Protein AF-A0A819GTT7-F1 (afdb_monomer)

Solvent-accessible surface area (backbone atoms only — not comparable to full-atom values): 3544 Å² total; per-residue (Å²): 109,72,59,62,76,68,66,58,60,66,69,61,50,51,49,48,52,51,53,33,50,52,21,53,52,52,28,52,47,38,69,77,41,96,57,64,82,61,51,45,58,53,25,47,51,55,30,49,51,47,51,50,52,49,51,51,54,44,51,67,71,75,107

Structure (mmCIF, N/CA/C/O backbone):
data_AF-A0A819GTT7-F1
#
_entry.id   AF-A0A819GTT7-F1
#
loop_
_atom_site.group_PDB
_atom_site.id
_atom_site.type_symbol
_atom_site.label_atom_id
_atom_site.label_alt_id
_atom_site.label_comp_id
_atom_site.label_asym_id
_atom_site.label_entity_id
_atom_site.label_seq_id
_atom_site.pdbx_PDB_ins_code
_atom_site.Cartn_x
_atom_site.Cartn_y
_atom_site.Cartn_z
_atom_site.occupancy
_atom_site.B_iso_or_equiv
_atom_site.auth_seq_id
_atom_site.auth_comp_id
_atom_site.auth_asym_id
_atom_site.auth_atom_id
_atom_site.pdbx_PDB_model_num
ATOM 1 N N . PHE A 1 1 ? -0.486 -1.961 -13.713 1.00 72.38 1 PHE A N 1
ATOM 2 C CA . PHE A 1 1 ? -0.025 -2.369 -15.054 1.00 72.38 1 PHE A CA 1
ATOM 3 C C . PHE A 1 1 ? 1.336 -1.759 -15.383 1.00 72.38 1 PHE A C 1
ATOM 5 O O . PHE A 1 1 ? 2.281 -2.524 -15.500 1.00 72.38 1 PHE A O 1
ATOM 12 N N . CYS A 1 2 ? 1.485 -0.425 -15.408 1.00 88.88 2 CYS A N 1
ATOM 13 C CA . CYS A 1 2 ? 2.758 0.243 -15.739 1.00 88.88 2 CYS A CA 1
ATOM 14 C C . CYS A 1 2 ? 3.963 -0.244 -14.916 1.00 88.88 2 CYS A C 1
ATOM 16 O O . CYS A 1 2 ? 5.009 -0.515 -15.484 1.00 88.88 2 CYS A O 1
ATOM 18 N N . TYR A 1 3 ? 3.793 -0.450 -13.604 1.00 91.88 3 TYR A N 1
ATOM 19 C CA . TYR A 1 3 ? 4.864 -0.969 -12.746 1.00 9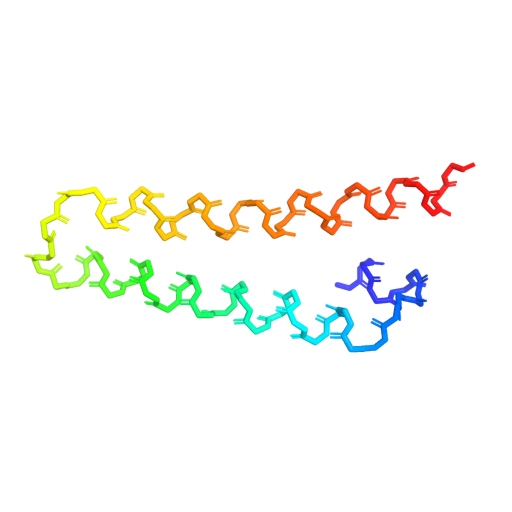1.88 3 TYR A CA 1
ATOM 20 C C . TYR A 1 3 ? 5.403 -2.336 -13.197 1.00 91.88 3 TYR A C 1
ATOM 22 O O . TYR A 1 3 ? 6.606 -2.543 -13.203 1.00 91.88 3 TYR A O 1
ATOM 30 N N . ILE A 1 4 ? 4.528 -3.254 -13.623 1.00 93.31 4 ILE A N 1
ATOM 31 C CA . ILE A 1 4 ? 4.922 -4.599 -14.079 1.00 93.31 4 ILE A CA 1
ATOM 32 C C . ILE A 1 4 ? 5.606 -4.525 -15.450 1.00 93.31 4 ILE A C 1
ATOM 34 O O . ILE A 1 4 ? 6.569 -5.245 -15.688 1.00 93.31 4 ILE A O 1
ATOM 38 N N . ALA A 1 5 ? 5.156 -3.621 -16.328 1.00 92.50 5 ALA A N 1
ATOM 39 C CA . ALA A 1 5 ? 5.750 -3.422 -17.651 1.00 92.50 5 ALA A CA 1
ATOM 40 C C . ALA A 1 5 ? 7.227 -2.980 -17.589 1.00 92.50 5 ALA A C 1
ATOM 42 O O . ALA A 1 5 ? 7.980 -3.214 -18.530 1.00 92.50 5 ALA A O 1
ATOM 43 N N . CYS A 1 6 ? 7.661 -2.396 -16.469 1.00 92.88 6 CYS A N 1
ATOM 44 C CA . CYS A 1 6 ? 9.055 -2.032 -16.220 1.00 92.88 6 CYS A CA 1
ATOM 45 C C . CYS A 1 6 ? 9.961 -3.222 -15.837 1.00 92.88 6 CYS A C 1
ATOM 47 O O . CYS A 1 6 ? 11.144 -2.996 -15.588 1.00 92.88 6 CYS A O 1
ATOM 49 N N . ASN A 1 7 ? 9.441 -4.458 -15.794 1.00 91.88 7 ASN A N 1
ATOM 50 C CA . ASN A 1 7 ? 10.143 -5.668 -15.341 1.00 91.88 7 ASN A CA 1
ATOM 51 C C . ASN A 1 7 ? 10.870 -5.479 -13.987 1.00 91.88 7 ASN A C 1
ATOM 53 O O . ASN A 1 7 ? 12.094 -5.624 -13.923 1.00 91.88 7 ASN A O 1
ATOM 57 N N . PRO A 1 8 ? 10.148 -5.118 -12.907 1.00 93.50 8 PRO A N 1
ATOM 58 C CA . PRO A 1 8 ? 10.734 -4.985 -11.577 1.00 93.50 8 PRO A CA 1
ATOM 59 C C . PRO A 1 8 ? 11.165 -6.352 -11.034 1.00 93.50 8 PRO A C 1
ATOM 61 O O . PRO A 1 8 ? 10.693 -7.394 -11.494 1.00 93.50 8 PRO A O 1
ATOM 64 N N . ASP A 1 9 ? 12.013 -6.348 -10.003 1.00 94.56 9 ASP A N 1
ATOM 65 C CA . ASP A 1 9 ? 12.334 -7.575 -9.276 1.00 94.56 9 ASP A CA 1
ATOM 66 C C . ASP A 1 9 ? 11.038 -8.241 -8.757 1.00 94.56 9 ASP A C 1
ATOM 68 O O . ASP A 1 9 ? 10.211 -7.571 -8.120 1.00 94.56 9 ASP A O 1
ATOM 72 N N . PRO A 1 10 ? 10.823 -9.542 -9.024 1.00 94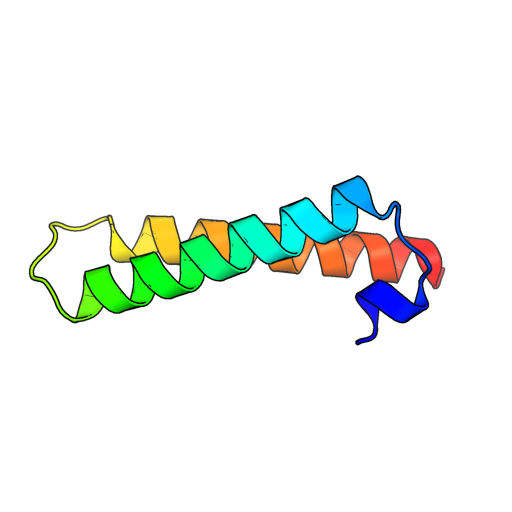.19 10 PRO A N 1
ATOM 73 C CA . PRO A 1 10 ? 9.559 -10.204 -8.724 1.00 94.19 10 PRO A CA 1
ATOM 74 C C . PRO A 1 10 ? 9.271 -10.280 -7.221 1.00 94.19 10 PRO A C 1
ATOM 76 O O . PRO A 1 10 ? 8.113 -10.140 -6.822 1.00 94.19 10 PRO A O 1
ATOM 79 N N . ASN A 1 11 ? 10.293 -10.443 -6.373 1.00 95.75 11 ASN A N 1
ATOM 80 C CA . ASN A 1 11 ? 10.100 -10.447 -4.923 1.00 95.75 11 ASN A CA 1
ATOM 81 C C . ASN A 1 11 ? 9.701 -9.055 -4.437 1.00 95.75 11 ASN A C 1
ATOM 83 O O . ASN A 1 11 ? 8.763 -8.918 -3.646 1.00 95.75 11 ASN A O 1
ATOM 87 N N . MET A 1 12 ? 10.368 -8.016 -4.943 1.00 94.50 12 MET A N 1
ATOM 88 C CA . MET A 1 12 ? 10.038 -6.635 -4.611 1.00 94.50 12 MET A CA 1
ATOM 89 C C . MET A 1 12 ? 8.610 -6.290 -5.039 1.00 94.50 12 MET A C 1
ATOM 91 O O . MET A 1 12 ? 7.841 -5.758 -4.235 1.00 94.50 12 MET A O 1
ATOM 95 N N . ALA A 1 13 ? 8.214 -6.642 -6.262 1.00 95.75 13 ALA A N 1
ATOM 96 C CA . ALA A 1 13 ? 6.872 -6.370 -6.763 1.00 95.75 13 ALA A CA 1
ATOM 97 C C . ALA A 1 13 ? 5.785 -7.069 -5.937 1.00 95.75 13 ALA A C 1
ATOM 99 O O . ALA A 1 13 ? 4.778 -6.454 -5.575 1.00 95.75 13 ALA A O 1
ATOM 100 N N . LEU A 1 14 ? 6.016 -8.330 -5.567 1.00 97.06 14 LEU A N 1
ATOM 101 C CA . LEU A 1 14 ? 5.095 -9.099 -4.738 1.00 97.06 14 LEU A CA 1
ATOM 102 C C . LEU A 1 14 ? 4.873 -8.440 -3.371 1.00 97.06 14 LEU A C 1
ATOM 104 O O . LEU A 1 14 ? 3.736 -8.351 -2.902 1.00 97.06 14 LEU A O 1
ATOM 108 N N . TRP A 1 15 ? 5.938 -7.939 -2.741 1.00 97.31 15 TRP A N 1
ATOM 109 C CA . TRP A 1 15 ? 5.833 -7.228 -1.467 1.00 97.31 15 TRP A CA 1
ATOM 110 C C . TRP A 1 15 ? 5.081 -5.901 -1.584 1.00 97.31 15 TRP A C 1
ATOM 112 O O . TRP A 1 15 ? 4.237 -5.632 -0.728 1.00 97.31 15 TRP A O 1
ATOM 122 N N . HIS A 1 16 ? 5.289 -5.118 -2.650 1.00 97.06 16 HIS A N 1
ATOM 123 C CA . HIS A 1 16 ? 4.498 -3.902 -2.890 1.00 97.06 16 HIS A CA 1
ATOM 124 C C . HIS A 1 16 ? 3.003 -4.230 -2.973 1.00 97.06 16 HIS A C 1
ATOM 126 O O . HIS A 1 16 ? 2.191 -3.607 -2.287 1.00 97.06 16 HIS A O 1
ATOM 132 N N . PHE A 1 17 ? 2.625 -5.254 -3.743 1.00 97.12 17 PHE A N 1
ATOM 133 C CA . PHE A 1 17 ? 1.219 -5.638 -3.870 1.00 97.12 17 PHE A CA 1
ATOM 134 C C . PHE A 1 17 ? 0.624 -6.155 -2.560 1.00 97.12 17 PHE A C 1
ATOM 136 O O . PHE A 1 17 ? -0.491 -5.771 -2.208 1.00 97.12 17 PHE A O 1
ATOM 143 N N . ARG A 1 18 ? 1.366 -6.971 -1.804 1.00 98.12 18 ARG A N 1
ATOM 144 C CA . ARG A 1 18 ? 0.921 -7.489 -0.501 1.00 98.12 18 ARG A CA 1
ATOM 145 C C . ARG A 1 18 ? 0.692 -6.372 0.511 1.00 98.12 18 ARG A C 1
ATOM 147 O O . ARG A 1 18 ? -0.373 -6.320 1.121 1.00 98.12 18 ARG A O 1
ATOM 154 N N . ILE A 1 19 ? 1.661 -5.470 0.672 1.00 98.19 19 ILE A N 1
ATOM 155 C CA . ILE A 1 19 ? 1.560 -4.367 1.638 1.00 98.19 19 ILE A CA 1
ATOM 156 C C . ILE A 1 19 ? 0.422 -3.428 1.241 1.00 98.19 19 ILE A C 1
ATOM 158 O O . ILE A 1 19 ? -0.386 -3.057 2.093 1.00 98.19 19 ILE A O 1
ATOM 162 N N . PHE A 1 20 ? 0.309 -3.085 -0.046 1.00 98.38 20 PHE A N 1
ATOM 163 C CA . PHE A 1 20 ? -0.786 -2.251 -0.531 1.00 98.38 20 PHE A CA 1
ATOM 164 C C . PHE A 1 20 ? -2.147 -2.902 -0.263 1.00 98.38 20 PHE A C 1
ATOM 166 O O . PHE A 1 20 ? -3.032 -2.260 0.297 1.00 98.38 20 PHE A O 1
ATOM 173 N N . PHE A 1 21 ? -2.308 -4.187 -0.591 1.00 98.38 21 PHE A N 1
ATOM 174 C CA . PHE A 1 21 ? -3.548 -4.918 -0.342 1.00 98.38 21 PHE A CA 1
ATOM 175 C C . PHE A 1 21 ? -3.932 -4.910 1.144 1.00 98.38 21 PHE A C 1
ATOM 177 O O . PHE A 1 21 ? -5.048 -4.514 1.484 1.00 98.38 21 PHE A O 1
ATOM 184 N N . ILE A 1 22 ? -2.997 -5.265 2.032 1.00 98.44 22 ILE A N 1
ATOM 185 C CA . ILE A 1 22 ? -3.228 -5.268 3.485 1.00 98.44 22 ILE A CA 1
ATOM 186 C C . ILE A 1 22 ? -3.607 -3.866 3.974 1.00 98.44 22 ILE A C 1
ATOM 188 O O . ILE A 1 22 ? -4.580 -3.718 4.711 1.00 98.44 22 ILE A O 1
ATOM 192 N N . SER A 1 23 ? -2.899 -2.827 3.521 1.00 98.25 23 SER A N 1
ATOM 193 C CA . SER A 1 23 ? -3.222 -1.430 3.832 1.00 98.25 23 SER A CA 1
ATOM 194 C C . SER A 1 23 ? -4.663 -1.081 3.447 1.00 98.25 23 SER A C 1
ATOM 196 O O . SER A 1 23 ? -5.385 -0.522 4.271 1.00 98.25 23 SER A O 1
ATOM 198 N N . ARG A 1 24 ? -5.128 -1.448 2.245 1.00 97.69 24 ARG A N 1
ATOM 199 C CA . ARG A 1 24 ? -6.500 -1.156 1.790 1.00 97.69 24 ARG A CA 1
ATOM 200 C C . ARG A 1 24 ? -7.562 -1.919 2.576 1.00 97.69 24 ARG A C 1
ATOM 202 O O . ARG A 1 24 ? -8.605 -1.346 2.898 1.00 97.69 24 ARG A O 1
ATOM 209 N N . VAL A 1 25 ? -7.296 -3.178 2.913 1.00 98.00 25 VAL A N 1
ATOM 210 C CA . VAL A 1 25 ? -8.192 -3.990 3.744 1.00 98.00 25 VAL A CA 1
ATOM 211 C C . VAL A 1 25 ? -8.314 -3.383 5.143 1.00 98.00 25 VAL A C 1
ATOM 213 O O . VAL A 1 25 ? -9.424 -3.090 5.587 1.00 98.00 25 VAL A O 1
ATOM 216 N N . LEU A 1 26 ? -7.191 -3.092 5.805 1.00 97.25 26 LEU A N 1
ATOM 217 C CA . LEU A 1 26 ? -7.180 -2.473 7.135 1.00 97.25 26 LEU A CA 1
ATOM 218 C C . LEU A 1 26 ? -7.794 -1.071 7.131 1.00 97.25 26 LEU A C 1
ATOM 220 O O . LEU A 1 26 ? -8.537 -0.725 8.046 1.00 97.25 26 LEU A O 1
ATOM 224 N N . HIS A 1 27 ? -7.547 -0.282 6.085 1.00 97.00 27 HIS A N 1
ATOM 225 C CA . HIS A 1 27 ? -8.181 1.020 5.913 1.00 97.00 27 HIS A CA 1
ATOM 226 C C . HIS A 1 27 ? -9.704 0.877 5.836 1.00 97.00 27 HIS A C 1
ATOM 228 O O . HIS A 1 27 ? -10.423 1.594 6.525 1.00 97.00 27 HIS A O 1
ATOM 234 N N . THR A 1 28 ? -10.214 -0.096 5.082 1.00 97.19 28 THR A N 1
ATOM 235 C CA . THR A 1 28 ? -11.659 -0.361 5.010 1.00 97.19 28 THR A CA 1
ATOM 236 C C . THR A 1 28 ? -12.218 -0.758 6.378 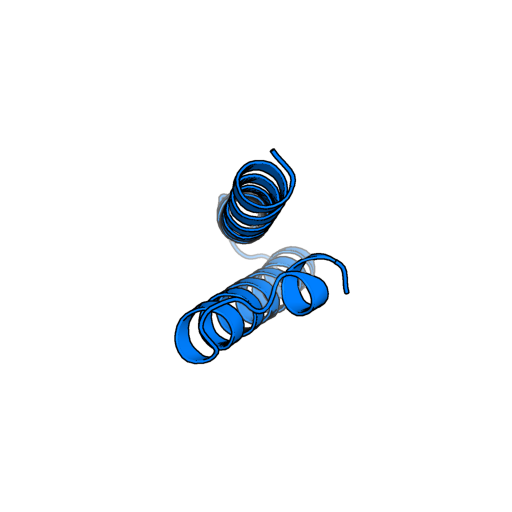1.00 97.19 28 THR A C 1
ATOM 238 O O . THR A 1 28 ? -13.214 -0.188 6.820 1.00 97.19 28 THR A O 1
ATOM 241 N N . PHE A 1 29 ? -11.541 -1.650 7.107 1.00 96.50 29 PHE A N 1
ATOM 242 C CA . PHE A 1 29 ? -11.944 -2.007 8.471 1.00 96.50 29 PHE A CA 1
ATOM 243 C C . PHE A 1 29 ? -11.914 -0.816 9.434 1.00 96.50 29 PHE A C 1
ATOM 245 O O . PHE A 1 29 ? -12.814 -0.690 10.257 1.00 96.50 29 PHE A O 1
ATOM 252 N N . SER A 1 30 ? -10.954 0.102 9.298 1.00 95.69 30 SER A N 1
ATOM 253 C CA . SER A 1 30 ? -10.887 1.326 10.112 1.00 95.69 30 SER A CA 1
ATOM 254 C C . SER A 1 30 ? -12.045 2.302 9.875 1.00 95.69 30 SER A C 1
ATOM 256 O O . SER A 1 30 ? -12.309 3.172 10.710 1.00 95.69 30 SER A O 1
ATOM 258 N N . TYR A 1 31 ? -12.754 2.163 8.752 1.00 92.75 31 TYR A N 1
ATOM 259 C CA . TYR A 1 31 ? -14.006 2.872 8.499 1.00 92.75 31 TYR A CA 1
ATOM 260 C C . TYR A 1 31 ? -15.219 2.134 9.067 1.00 92.75 31 TYR A C 1
ATOM 262 O O . TYR A 1 31 ? -16.100 2.789 9.617 1.00 92.75 31 TYR A O 1
ATOM 270 N N . GLN A 1 32 ? -15.265 0.805 8.937 1.00 95.94 32 GLN A N 1
ATOM 271 C CA . GLN A 1 32 ? -16.437 0.004 9.316 1.00 95.94 32 GLN A CA 1
ATOM 272 C C . GLN A 1 32 ? -16.522 -0.300 10.814 1.00 95.94 32 GLN A C 1
ATOM 274 O O . GLN A 1 32 ? -17.610 -0.444 11.362 1.00 95.94 32 GLN A O 1
ATOM 279 N N . ILE A 1 33 ? -15.377 -0.400 11.482 1.00 94.44 33 ILE A N 1
ATOM 280 C CA . ILE A 1 33 ? -15.271 -0.655 12.917 1.00 94.44 33 ILE A CA 1
ATOM 281 C C . ILE A 1 33 ? -14.884 0.671 13.587 1.00 94.44 33 ILE A C 1
ATOM 283 O O . ILE A 1 33 ? -14.060 1.400 13.022 1.00 94.44 33 ILE A O 1
ATOM 287 N N . PRO A 1 34 ? -15.423 1.010 14.777 1.00 90.12 34 PRO A N 1
ATOM 288 C CA . PRO A 1 34 ? -15.045 2.212 15.525 1.00 90.12 34 PRO A CA 1
ATOM 289 C C . PRO A 1 34 ? 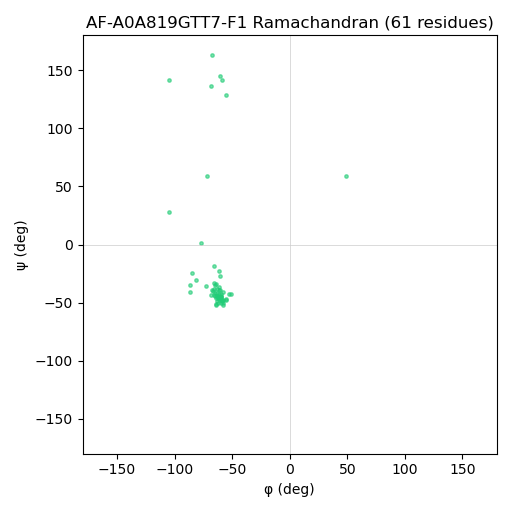-13.640 2.077 16.142 1.00 90.12 34 PRO A C 1
ATOM 291 O O . PRO A 1 34 ? -13.452 2.143 17.354 1.00 90.12 34 PRO A O 1
ATOM 294 N N . LEU A 1 35 ? -12.632 1.863 15.297 1.00 93.25 35 LEU A N 1
ATOM 295 C CA . LEU A 1 35 ? -11.229 1.888 15.673 1.00 93.25 35 LEU A CA 1
ATOM 296 C C . LEU A 1 35 ? -10.836 3.329 16.028 1.00 93.25 35 LEU A C 1
ATOM 298 O O . LEU A 1 35 ? -11.192 4.258 15.294 1.00 93.25 35 LEU A O 1
ATOM 302 N N . PRO A 1 36 ? -10.082 3.541 17.120 1.00 93.12 36 PRO A N 1
ATOM 303 C CA . PRO A 1 36 ? -9.647 4.874 17.492 1.00 93.12 36 PRO A CA 1
ATOM 304 C C . PRO A 1 36 ? -8.786 5.476 16.377 1.00 93.12 36 PRO A C 1
ATOM 306 O O . PRO A 1 36 ? -8.021 4.793 15.679 1.00 93.12 36 PRO A O 1
ATOM 309 N N . GLN A 1 37 ? -8.909 6.789 16.203 1.00 93.81 37 GLN A N 1
ATOM 310 C CA . GLN A 1 37 ? -7.909 7.545 15.459 1.00 93.81 37 GLN A CA 1
ATOM 311 C C . GLN A 1 37 ? -6.553 7.343 16.161 1.00 93.81 37 GLN A C 1
ATOM 313 O O . GLN A 1 37 ? -6.530 7.266 17.389 1.00 93.81 37 GLN A O 1
ATOM 318 N N . PRO A 1 38 ? -5.428 7.217 15.437 1.00 95.12 38 PRO A N 1
ATOM 319 C CA . PRO A 1 38 ? -5.208 7.572 14.032 1.00 95.12 38 PRO A CA 1
ATOM 320 C C . PRO A 1 38 ? -5.149 6.373 13.058 1.00 95.12 38 PRO A C 1
ATOM 322 O O . PRO A 1 38 ? -4.504 6.461 12.013 1.00 95.12 38 PRO A O 1
ATOM 325 N N . SER A 1 39 ? -5.818 5.254 13.355 1.00 95.44 39 SER A N 1
ATOM 326 C CA . SER A 1 39 ? -5.783 4.024 12.530 1.00 95.44 39 SER A CA 1
ATOM 327 C C . SER A 1 39 ? -6.071 4.251 11.032 1.00 95.44 39 SER A C 1
ATOM 329 O O . SER A 1 39 ? -5.360 3.728 10.169 1.00 95.44 39 SER A O 1
ATOM 331 N N . ARG A 1 40 ? -7.063 5.091 10.714 1.00 93.88 40 ARG A N 1
ATOM 332 C CA . ARG A 1 40 ? -7.422 5.487 9.338 1.00 93.88 40 ARG A CA 1
ATOM 333 C C . ARG A 1 40 ? -6.265 6.167 8.611 1.00 93.88 40 ARG A C 1
ATOM 335 O O . ARG A 1 40 ? -5.903 5.772 7.508 1.00 93.88 40 ARG A O 1
ATOM 342 N N . ALA A 1 41 ? -5.655 7.162 9.251 1.00 96.69 41 ALA A N 1
ATOM 343 C CA . ALA A 1 41 ? -4.550 7.908 8.663 1.00 96.69 41 ALA A CA 1
ATOM 344 C C . ALA A 1 41 ? -3.335 7.001 8.441 1.00 96.69 41 ALA A C 1
ATOM 346 O O . ALA A 1 41 ? -2.775 6.984 7.350 1.00 96.69 41 ALA A O 1
ATOM 347 N N . ILE A 1 42 ? -2.973 6.187 9.438 1.00 97.25 42 ILE A N 1
ATOM 348 C CA . ILE A 1 42 ? -1.833 5.266 9.338 1.00 97.25 42 ILE A CA 1
ATOM 349 C C . ILE A 1 42 ? -2.018 4.305 8.159 1.00 97.25 42 ILE A C 1
ATOM 351 O O . ILE A 1 42 ? -1.149 4.196 7.296 1.00 97.25 42 ILE A O 1
ATOM 355 N N . THR A 1 43 ? -3.168 3.632 8.091 1.00 97.25 43 THR A N 1
ATOM 356 C CA . THR A 1 43 ? -3.439 2.657 7.025 1.00 97.25 43 THR A CA 1
ATOM 357 C C . THR A 1 43 ? -3.490 3.309 5.644 1.00 97.25 43 THR A C 1
ATOM 359 O O . THR A 1 43 ? -3.007 2.706 4.687 1.00 97.25 43 THR A O 1
ATOM 362 N N . PHE A 1 44 ? -3.979 4.550 5.534 1.00 97.00 44 PHE A N 1
ATOM 363 C CA . PHE A 1 44 ? -3.933 5.341 4.302 1.00 97.00 44 PHE A CA 1
ATOM 364 C C . PHE A 1 44 ? -2.497 5.671 3.876 1.00 97.00 44 PHE A C 1
ATOM 366 O O . PHE A 1 44 ? -2.112 5.391 2.739 1.00 97.00 44 PHE A O 1
ATOM 373 N N . PHE A 1 45 ? -1.692 6.226 4.786 1.00 98.31 45 PHE A N 1
ATOM 374 C CA . PHE A 1 45 ? -0.330 6.662 4.479 1.00 98.31 45 PHE A CA 1
ATOM 375 C C . PHE A 1 45 ? 0.596 5.498 4.123 1.00 98.31 45 PHE A C 1
ATOM 377 O O . PHE A 1 45 ? 1.438 5.654 3.241 1.00 98.31 45 PHE A O 1
ATOM 384 N N . ILE A 1 46 ? 0.404 4.315 4.717 1.00 98.19 46 ILE A N 1
ATOM 385 C CA . ILE A 1 46 ? 1.132 3.102 4.311 1.00 98.19 46 ILE A CA 1
ATOM 386 C C . ILE A 1 46 ? 0.860 2.780 2.833 1.00 98.19 46 ILE A C 1
ATOM 388 O O . ILE A 1 46 ? 1.792 2.557 2.062 1.00 98.19 46 ILE A O 1
ATOM 392 N N . GLY A 1 47 ? -0.407 2.796 2.408 1.00 97.81 47 GLY A N 1
ATOM 393 C CA . GLY A 1 47 ? -0.772 2.536 1.012 1.00 97.81 47 GLY A CA 1
ATOM 394 C C . GLY A 1 47 ? -0.253 3.614 0.058 1.00 97.81 47 GLY A C 1
ATOM 395 O O . GLY A 1 47 ? 0.217 3.30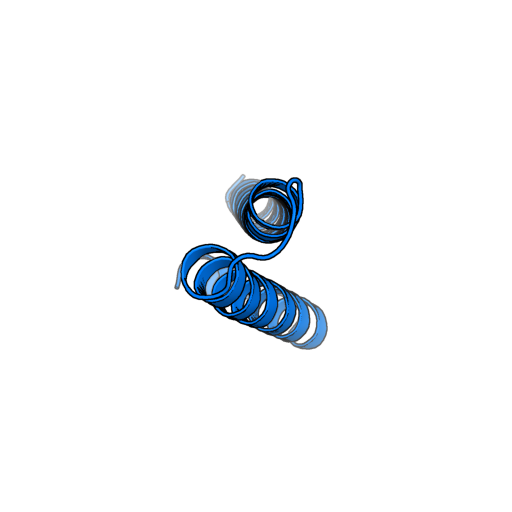4 -1.042 1.00 97.81 47 GLY A O 1
ATOM 396 N N . LEU A 1 48 ? -0.283 4.877 0.494 1.00 98.12 48 LEU A N 1
ATOM 397 C CA . LEU A 1 48 ? 0.275 5.999 -0.257 1.00 98.12 48 LEU A CA 1
ATOM 398 C C . LEU A 1 48 ? 1.787 5.836 -0.464 1.00 98.12 48 LEU A C 1
ATOM 400 O O . LEU A 1 48 ? 2.260 5.979 -1.588 1.00 98.12 48 LEU A O 1
ATOM 404 N N . PHE A 1 49 ? 2.532 5.469 0.581 1.00 98.31 49 PHE A N 1
ATOM 405 C CA . PHE A 1 49 ? 3.979 5.265 0.510 1.00 98.31 49 PHE A CA 1
ATOM 406 C C . PHE A 1 49 ? 4.362 4.179 -0.504 1.00 98.31 49 PHE A C 1
ATOM 408 O O . PHE A 1 49 ? 5.236 4.390 -1.343 1.00 98.31 49 PHE A O 1
ATOM 415 N N . VAL A 1 50 ? 3.653 3.045 -0.497 1.00 97.81 50 VAL A N 1
ATOM 416 C CA . VAL A 1 50 ? 3.864 1.971 -1.483 1.00 97.81 50 VAL A CA 1
ATOM 417 C C . VAL A 1 50 ? 3.580 2.457 -2.909 1.00 97.81 50 VAL A C 1
ATOM 419 O O . VAL A 1 50 ? 4.320 2.129 -3.836 1.00 97.81 50 VAL A O 1
ATOM 422 N N . THR A 1 51 ? 2.540 3.275 -3.088 1.00 97.56 51 THR A N 1
ATOM 423 C CA . THR A 1 51 ? 2.183 3.845 -4.396 1.00 97.56 51 THR A CA 1
ATOM 424 C C . THR A 1 51 ? 3.259 4.806 -4.902 1.00 97.56 51 THR A C 1
ATOM 426 O O . THR A 1 51 ? 3.656 4.723 -6.063 1.00 97.56 51 THR A O 1
ATOM 429 N N . ILE A 1 52 ? 3.777 5.671 -4.026 1.00 98.06 52 ILE A N 1
ATOM 430 C CA . ILE A 1 52 ? 4.873 6.596 -4.341 1.00 98.06 52 ILE A CA 1
ATOM 431 C C . ILE A 1 52 ? 6.147 5.819 -4.694 1.00 98.06 52 ILE A C 1
ATOM 433 O O . ILE A 1 52 ? 6.775 6.126 -5.702 1.00 98.06 52 ILE A O 1
ATOM 437 N N . SER A 1 53 ? 6.495 4.778 -3.931 1.00 96.94 53 SER A N 1
ATOM 438 C CA . SER A 1 53 ? 7.647 3.912 -4.225 1.00 96.94 53 SER A CA 1
ATOM 439 C C . SER A 1 53 ? 7.572 3.313 -5.635 1.00 96.94 53 SER A C 1
ATOM 441 O O . SER A 1 53 ? 8.533 3.402 -6.402 1.00 96.94 53 SER A O 1
ATOM 443 N N . MET A 1 54 ? 6.416 2.752 -6.014 1.00 96.88 54 MET A N 1
ATOM 444 C CA . MET A 1 54 ? 6.215 2.220 -7.368 1.00 96.88 54 MET A CA 1
ATOM 445 C C . MET A 1 54 ? 6.303 3.320 -8.432 1.00 96.88 54 MET A C 1
ATOM 447 O O . MET A 1 54 ? 6.908 3.100 -9.478 1.00 96.88 54 MET A O 1
ATOM 451 N N . ALA A 1 55 ? 5.728 4.500 -8.180 1.00 96.62 55 ALA A N 1
ATOM 452 C CA . ALA A 1 55 ? 5.780 5.624 -9.113 1.00 96.62 55 ALA A CA 1
ATOM 453 C C . ALA A 1 55 ? 7.219 6.107 -9.353 1.00 96.62 55 ALA A C 1
ATOM 455 O O . ALA A 1 55 ? 7.611 6.291 -10.502 1.00 96.62 55 ALA A O 1
ATOM 456 N N . ILE A 1 56 ? 8.025 6.238 -8.295 1.00 96.31 56 ILE A N 1
ATOM 457 C CA . ILE A 1 56 ? 9.442 6.615 -8.392 1.00 96.31 56 ILE A CA 1
ATOM 458 C C . ILE A 1 56 ? 10.2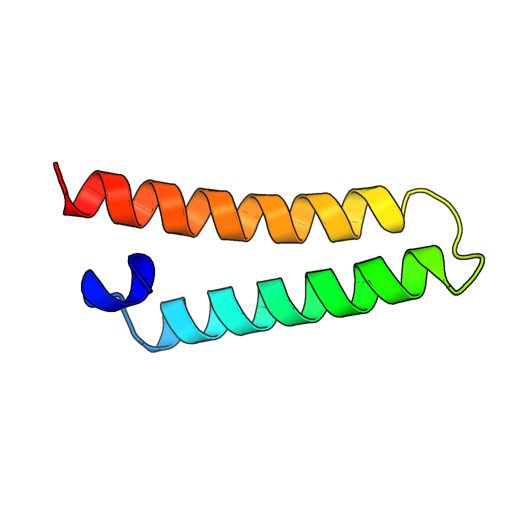23 5.581 -9.211 1.00 96.31 56 ILE A C 1
ATOM 460 O O . ILE A 1 56 ? 10.975 5.961 -10.103 1.00 96.31 56 ILE A O 1
ATOM 464 N N . GLN A 1 57 ? 10.019 4.283 -8.963 1.00 94.38 57 GLN A N 1
ATOM 465 C CA . GLN A 1 57 ? 10.680 3.222 -9.734 1.00 94.38 57 GLN A CA 1
ATOM 466 C C . GLN A 1 57 ? 10.318 3.270 -11.223 1.00 94.38 57 GLN A C 1
ATOM 468 O O . GLN A 1 57 ? 11.185 3.068 -12.067 1.00 94.38 57 GLN A O 1
ATOM 473 N N . ILE A 1 58 ? 9.056 3.564 -11.552 1.00 95.94 58 ILE A N 1
ATOM 474 C CA . ILE A 1 58 ? 8.631 3.750 -12.945 1.00 95.94 58 ILE A CA 1
ATOM 475 C C . ILE A 1 58 ? 9.346 4.955 -13.555 1.00 95.94 58 ILE A C 1
ATOM 477 O O . ILE A 1 58 ? 9.903 4.828 -14.638 1.00 95.94 58 ILE A O 1
ATOM 481 N N . LEU A 1 59 ? 9.364 6.103 -12.868 1.00 95.19 59 LEU A N 1
ATOM 482 C CA . LEU A 1 59 ? 10.019 7.312 -13.375 1.00 95.19 59 LEU A CA 1
ATOM 483 C C . LEU A 1 59 ? 11.507 7.064 -13.642 1.00 95.19 59 LEU A C 1
ATOM 485 O O . LEU A 1 59 ? 11.968 7.320 -14.745 1.00 95.19 59 LEU A O 1
ATOM 489 N N . ILE A 1 60 ? 12.229 6.471 -12.689 1.00 93.44 60 ILE A N 1
ATOM 490 C CA . ILE A 1 60 ? 13.654 6.130 -12.844 1.00 93.44 60 ILE A CA 1
ATOM 491 C C . ILE A 1 60 ? 13.895 5.145 -13.995 1.00 93.44 60 ILE A C 1
ATOM 493 O O . ILE A 1 60 ? 14.988 5.100 -14.539 1.00 93.44 60 ILE A O 1
ATOM 497 N N . ARG A 1 61 ? 12.913 4.311 -14.351 1.00 90.50 61 ARG A N 1
ATOM 498 C CA . ARG A 1 61 ? 13.062 3.357 -15.456 1.00 90.50 61 ARG A CA 1
ATOM 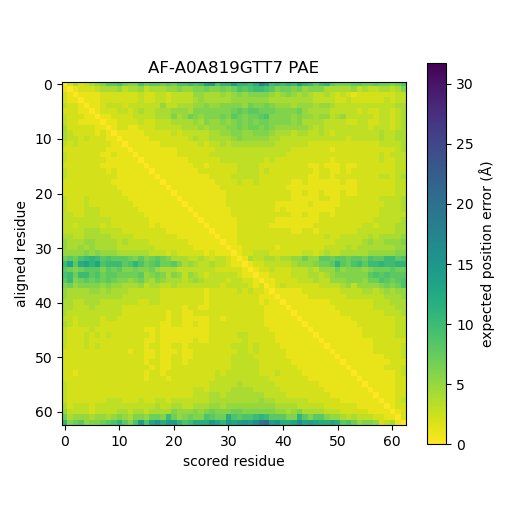499 C C . ARG A 1 61 ? 12.750 3.966 -16.823 1.00 90.50 61 ARG A C 1
ATOM 501 O O . ARG A 1 61 ? 13.172 3.410 -17.832 1.00 90.50 61 ARG A O 1
ATOM 508 N N . VAL A 1 62 ? 11.946 5.027 -16.852 1.00 87.31 62 VAL A N 1
ATOM 509 C CA . VAL A 1 62 ? 11.517 5.710 -18.079 1.00 87.31 62 VAL A CA 1
ATOM 510 C C . VAL A 1 62 ? 12.525 6.776 -18.511 1.00 87.31 62 VAL A C 1
ATOM 512 O O . VAL A 1 62 ? 12.692 6.974 -19.713 1.00 87.31 62 VAL A O 1
ATOM 515 N N . TYR A 1 63 ? 13.165 7.448 -17.551 1.00 78.19 63 TYR A N 1
ATOM 516 C CA . TYR A 1 63 ? 14.262 8.393 -17.783 1.00 78.19 63 TYR A CA 1
ATOM 517 C C . TYR A 1 63 ? 15.615 7.682 -17.784 1.00 78.19 63 TYR A C 1
ATOM 519 O O . TYR A 1 63 ? 16.470 8.080 -18.603 1.00 78.19 63 TYR A O 1
#

Mean predicted aligned error: 2.92 Å

Foldseek 3Di:
DLLVVLVDDPVLVVVLVVQLVVLVVQLVVVVVPVDDPPSNVVSVVSNVVSVVVSVVVSVVSVD

Secondary structure (DSSP, 8-state):
-HHHHT---HHHHHH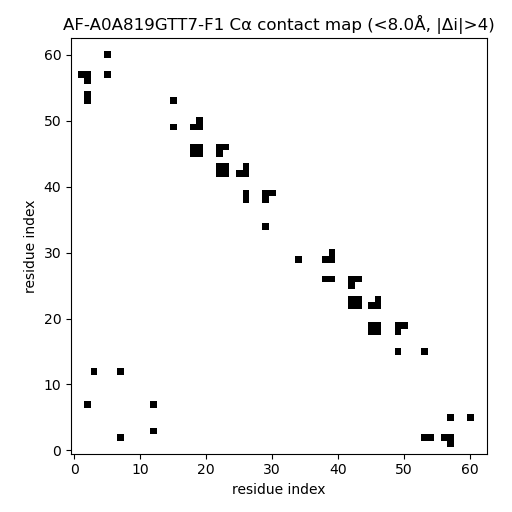HHHHHHHHHHHHHHHHHS-PPTTHHHHHHHHHHHHHHHHHHHHHHHH-

Nearest PDB structures (foldseek):
  1zhc-assembly1_A  TM=6.926E-01  e=4.258E+00  Helicobacter pylori 26695
  3ub0-assembly1_A  TM=7.007E-01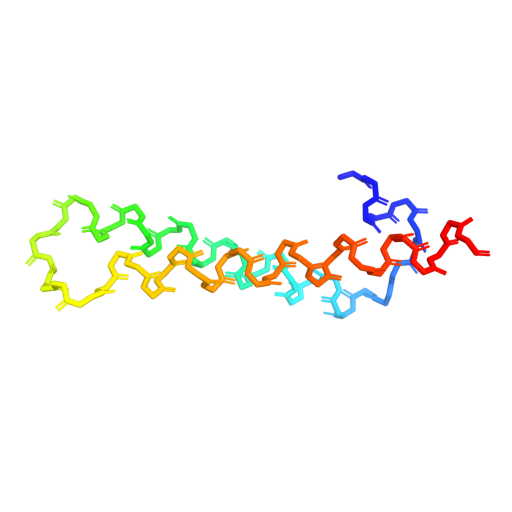  e=5.184E+00  Feline infectious peritonitis virus (strain 79-1146)
  3ub0-assembly2_D  TM=6.963E-01  e=6.313E+00  Feline infectious peritonitis virus (strain 79-1146)

pLDDT: mean 94.94, std 4.38, range [72.38, 98.44]

Radius of gyration: 13.79 Å; Cα contacts (8 Å, |Δi|>4): 35; chains: 1; bounding box: 31×19×36 Å

Sequence (63 aa):
FCYIACNPDPNMALWHFRIFFISRVLHTFSYQIPLPQPSRAITFFIGLFVTISMAIQILIRVY